Protein AF-A0A3B0M036-F1 (afdb_monomer_lite)

Secondary structure (DSSP, 8-state):
---SS--HHHHHHHHH----S--S-GGGHHHHHB-S-------HHHHHHHHHHHHHHHHHHHHHHHHHHHH-HHHHHHHHHHHHHTGGGT-PBEEESSSPSEE--SHHHHHHTTT--EEE----TTTTT----EEE-TTS-EEEPPHHHHHHHHHHHHHH---S--TT-SS-HHHHHHHHH-

InterPro domains:
  IPR010777 PipA [PF07108] (3-181)

pLDDT: mean 83.05, std 13.94, range [43.19, 98.56]

Radius of gyration: 16.37 Å; chains: 1; bounding box: 37×34×44 Å

Organism: NCBI:txid235567

Sequence (182 aa):
MQSDDPSPARQSHDKIATNSNKSHPSERVKSLFLFDNRINSETETEKKLNEEQYQLCNQEISSLMAMAYDESPTFRRLFNYAYDTHLCDGDKWHLSIHDAFSTTVTAGEIKAEKGKKIISLTIDPANGLQYKEQYQLENGNYALFSFTRAFMHEIVHALTTLPDQGNNHVRGTVVEYTNIIS

Structure (mmCIF, N/CA/C/O backbone):
data_AF-A0A3B0M036-F1
#
_entry.id   AF-A0A3B0M036-F1
#
loop_
_atom_site.group_PDB
_atom_site.id
_atom_site.type_symbol
_atom_site.label_atom_id
_atom_site.label_alt_id
_atom_site.label_comp_id
_atom_site.label_asym_id
_atom_site.label_entity_id
_atom_site.label_seq_id
_atom_site.pdbx_PDB_ins_code
_atom_site.Cartn_x
_atom_site.Cartn_y
_atom_site.Cartn_z
_atom_site.occupancy
_atom_site.B_iso_or_equiv
_atom_site.auth_seq_id
_atom_site.auth_comp_id
_atom_site.auth_asym_id
_atom_site.auth_atom_id
_atom_site.pdbx_PDB_model_num
ATOM 1 N N . MET A 1 1 ? 13.682 9.908 -12.011 1.00 43.19 1 MET A N 1
ATOM 2 C CA . MET A 1 1 ? 14.406 9.100 -13.023 1.00 43.19 1 MET A CA 1
ATOM 3 C C . MET A 1 1 ? 14.602 7.708 -12.442 1.00 43.19 1 MET A C 1
ATOM 5 O O . MET A 1 1 ? 14.799 7.610 -11.239 1.00 43.19 1 MET A O 1
ATOM 9 N N . GLN A 1 2 ? 14.457 6.641 -13.234 1.00 53.28 2 GLN A N 1
ATOM 10 C CA . GLN A 1 2 ? 14.810 5.292 -12.769 1.00 53.28 2 GLN A CA 1
ATOM 11 C C . GLN A 1 2 ? 16.335 5.217 -12.593 1.00 53.28 2 GLN A C 1
ATOM 13 O O . GLN A 1 2 ? 17.050 5.698 -13.464 1.00 53.28 2 GLN A O 1
ATOM 18 N N . SER A 1 3 ? 16.808 4.649 -11.478 1.00 56.50 3 SER A N 1
ATOM 19 C CA . SER A 1 3 ? 18.237 4.368 -11.258 1.00 56.50 3 SER A CA 1
ATOM 20 C C . SER A 1 3 ? 18.757 3.438 -12.358 1.00 56.50 3 SER A C 1
ATOM 22 O O . SER A 1 3 ? 18.103 2.428 -12.640 1.00 56.50 3 SER A O 1
ATOM 24 N N . ASP A 1 4 ? 19.922 3.753 -12.932 1.00 63.25 4 ASP A N 1
ATOM 25 C CA . ASP A 1 4 ? 20.617 2.910 -13.921 1.00 63.25 4 ASP A CA 1
ATOM 26 C C . ASP A 1 4 ? 21.036 1.545 -13.339 1.00 63.25 4 ASP A C 1
ATOM 28 O O . ASP A 1 4 ? 21.233 0.584 -14.081 1.00 63.25 4 ASP A O 1
ATOM 32 N N . ASP A 1 5 ? 21.111 1.442 -12.008 1.00 72.00 5 ASP A N 1
ATOM 33 C CA . ASP A 1 5 ? 21.289 0.195 -11.265 1.00 72.00 5 ASP A CA 1
ATOM 34 C C . ASP A 1 5 ? 20.149 0.052 -10.245 1.00 72.00 5 ASP A C 1
ATOM 36 O O . ASP A 1 5 ? 20.168 0.705 -9.196 1.00 72.00 5 ASP A O 1
ATOM 40 N N . PRO A 1 6 ? 19.071 -0.674 -10.579 1.00 76.25 6 PRO A N 1
ATOM 41 C CA . PRO A 1 6 ? 17.964 -0.851 -9.660 1.00 76.25 6 PRO A CA 1
ATOM 42 C C . PRO A 1 6 ? 18.145 -2.066 -8.771 1.00 76.25 6 PRO A C 1
ATOM 44 O O . PRO A 1 6 ? 18.571 -3.123 -9.241 1.00 76.25 6 PRO A O 1
ATOM 47 N N . SER A 1 7 ? 17.723 -1.945 -7.513 1.00 84.00 7 SER A N 1
ATOM 48 C CA . SER A 1 7 ? 17.876 -3.005 -6.521 1.00 84.00 7 SER A CA 1
ATOM 49 C C . SER A 1 7 ? 17.381 -4.373 -7.038 1.00 84.00 7 SER A C 1
ATOM 51 O O . SER A 1 7 ? 16.288 -4.470 -7.612 1.00 84.00 7 SER A O 1
ATOM 53 N N . PRO A 1 8 ? 18.130 -5.471 -6.807 1.00 86.38 8 PRO A N 1
ATOM 54 C CA . PRO A 1 8 ? 17.752 -6.800 -7.298 1.00 86.38 8 PRO A CA 1
ATOM 55 C C . PRO A 1 8 ? 16.366 -7.271 -6.833 1.00 86.38 8 PRO A C 1
ATOM 57 O O . PRO A 1 8 ? 15.650 -7.958 -7.570 1.00 86.38 8 PRO A O 1
ATOM 60 N N . ALA A 1 9 ? 15.962 -6.882 -5.620 1.00 87.31 9 ALA A N 1
ATOM 61 C CA . ALA A 1 9 ? 14.636 -7.181 -5.091 1.00 87.31 9 ALA A CA 1
ATOM 62 C C . ALA A 1 9 ? 13.537 -6.407 -5.842 1.00 87.31 9 ALA A C 1
ATOM 64 O O . ALA A 1 9 ? 12.519 -7.011 -6.185 1.00 87.31 9 ALA A O 1
ATOM 65 N N . ARG A 1 10 ? 13.772 -5.140 -6.227 1.00 89.25 10 ARG A N 1
ATOM 66 C CA . ARG A 1 10 ? 12.865 -4.398 -7.119 1.00 89.25 10 ARG A CA 1
ATOM 67 C C . ARG A 1 10 ? 12.724 -5.100 -8.458 1.00 89.25 10 ARG A C 1
ATOM 69 O O . ARG A 1 10 ? 11.609 -5.382 -8.875 1.00 89.25 10 ARG A O 1
ATOM 76 N N . GLN A 1 11 ? 13.843 -5.436 -9.099 1.00 89.25 11 GLN A N 1
ATOM 77 C CA . GLN A 1 11 ? 13.831 -6.106 -10.402 1.00 89.25 11 GLN A CA 1
ATOM 78 C C . GLN A 1 11 ? 13.063 -7.433 -10.361 1.00 89.25 11 GLN A C 1
ATOM 80 O O . GLN A 1 11 ? 12.339 -7.770 -11.296 1.00 89.25 11 GLN A O 1
ATOM 85 N N . SER A 1 12 ? 13.226 -8.202 -9.283 1.00 91.25 12 SER A N 1
ATOM 86 C CA . SER A 1 12 ? 12.522 -9.473 -9.097 1.00 91.25 12 SER A CA 1
ATOM 87 C C . SER A 1 12 ? 11.025 -9.256 -8.888 1.00 91.25 12 SER A C 1
ATOM 89 O O . SER A 1 12 ? 10.215 -9.956 -9.491 1.00 91.25 12 SER A O 1
ATOM 91 N N . HIS A 1 13 ? 10.654 -8.246 -8.100 1.00 94.00 13 HIS A N 1
ATOM 92 C CA . HIS A 1 13 ? 9.260 -7.891 -7.860 1.00 94.00 13 HIS A CA 1
ATOM 93 C C . HIS A 1 13 ? 8.578 -7.302 -9.112 1.00 94.00 13 HIS A C 1
ATOM 95 O O . HIS A 1 13 ? 7.424 -7.608 -9.396 1.00 94.00 13 HIS A O 1
ATOM 101 N N . ASP A 1 14 ? 9.289 -6.526 -9.931 1.00 94.06 14 ASP A N 1
ATOM 102 C CA . ASP A 1 14 ? 8.767 -5.981 -11.192 1.00 94.06 14 ASP A CA 1
ATOM 103 C C . ASP A 1 14 ? 8.408 -7.082 -12.211 1.00 94.06 14 ASP A C 1
ATOM 105 O O . ASP A 1 14 ? 7.529 -6.879 -13.049 1.00 94.06 14 ASP A O 1
ATOM 109 N N . LYS A 1 15 ? 9.042 -8.263 -12.132 1.00 95.19 15 LYS A N 1
ATOM 110 C CA . LYS A 1 15 ? 8.727 -9.418 -12.995 1.00 95.19 15 LYS A CA 1
ATOM 111 C C . LYS A 1 15 ? 7.405 -10.097 -12.641 1.00 95.19 15 LYS A C 1
ATOM 113 O O . LYS A 1 15 ? 6.820 -10.741 -13.507 1.00 95.19 15 LYS A O 1
ATOM 118 N N . ILE A 1 16 ? 6.957 -9.982 -11.391 1.00 96.81 16 ILE A N 1
ATOM 119 C CA . ILE A 1 16 ? 5.715 -10.606 -10.906 1.00 96.81 16 ILE A CA 1
ATOM 120 C C . ILE A 1 16 ? 4.568 -9.588 -10.851 1.00 96.81 16 ILE A C 1
ATOM 122 O O . ILE A 1 16 ? 3.461 -9.878 -11.300 1.00 96.81 16 ILE A O 1
ATOM 126 N N . ALA A 1 17 ? 4.842 -8.355 -10.420 1.00 96.75 17 ALA A N 1
ATOM 127 C CA . ALA A 1 17 ? 3.882 -7.258 -10.380 1.00 96.75 17 ALA A CA 1
ATOM 128 C C . ALA A 1 17 ? 3.854 -6.507 -11.723 1.00 96.75 17 ALA A C 1
ATOM 130 O O . ALA A 1 17 ? 4.504 -5.473 -11.906 1.00 96.75 17 ALA A O 1
ATOM 131 N N . THR A 1 18 ? 3.111 -7.043 -12.691 1.00 97.19 18 THR A N 1
ATOM 132 C CA . THR A 1 18 ? 3.108 -6.542 -14.081 1.00 97.19 18 THR A CA 1
ATOM 133 C C . THR A 1 18 ? 1.833 -5.794 -14.474 1.00 97.19 18 THR A C 1
ATOM 135 O O . THR A 1 18 ? 1.883 -4.917 -15.337 1.00 97.19 18 THR A O 1
ATOM 138 N N . ASN A 1 19 ? 0.699 -6.078 -13.828 1.00 97.56 19 ASN A N 1
ATOM 139 C CA . ASN A 1 19 ? -0.599 -5.507 -14.189 1.00 97.56 19 ASN A CA 1
ATOM 140 C C . ASN A 1 19 ? -0.733 -4.034 -13.761 1.00 97.56 19 ASN A C 1
ATOM 142 O O . ASN A 1 19 ? -1.035 -3.741 -12.607 1.00 97.56 19 ASN A O 1
ATOM 146 N N . SER A 1 20 ? -0.578 -3.105 -14.704 1.00 97.38 20 SER A N 1
ATOM 147 C CA . SER A 1 20 ? -0.733 -1.661 -14.481 1.00 97.38 20 SER A CA 1
ATOM 148 C C . SER A 1 20 ? -2.114 -1.111 -14.865 1.00 97.38 20 SER A C 1
ATOM 150 O O . SER A 1 20 ? -2.278 0.108 -14.958 1.00 97.38 20 SER A O 1
ATOM 152 N N . ASN A 1 21 ? -3.112 -1.967 -15.103 1.00 97.94 21 ASN A N 1
ATOM 153 C CA . ASN A 1 21 ? -4.459 -1.529 -15.467 1.00 97.94 21 ASN A CA 1
ATOM 154 C C . ASN A 1 21 ? -5.187 -0.891 -14.274 1.00 97.94 21 ASN A C 1
ATOM 156 O O . ASN A 1 21 ? -4.903 -1.197 -13.113 1.00 97.94 21 ASN A O 1
ATOM 160 N N . LYS A 1 22 ? -6.170 -0.029 -14.566 1.00 96.44 22 LYS A N 1
ATOM 161 C CA . LYS A 1 22 ? -7.131 0.472 -13.571 1.00 96.44 22 LYS A CA 1
ATOM 162 C C . LYS A 1 22 ? -8.185 -0.603 -13.285 1.00 96.44 22 LYS A C 1
ATOM 164 O O . LYS A 1 22 ? -9.296 -0.548 -13.802 1.00 96.44 22 LYS A O 1
ATOM 169 N N . SER A 1 23 ? -7.792 -1.613 -12.514 1.00 96.06 23 SER A N 1
ATOM 170 C CA . SER A 1 23 ? -8.623 -2.772 -12.154 1.00 96.06 23 SER A CA 1
ATOM 171 C C . SER A 1 23 ? -9.654 -2.447 -11.068 1.00 96.06 23 SER A C 1
ATOM 173 O O . SER A 1 23 ? -10.663 -3.140 -10.941 1.00 96.06 23 SER A O 1
ATOM 175 N N . HIS A 1 24 ? -9.413 -1.390 -10.291 1.00 96.50 24 HIS A N 1
ATOM 176 C CA . HIS A 1 24 ? -10.270 -0.961 -9.190 1.00 96.50 24 HIS A CA 1
ATOM 177 C C . HIS A 1 24 ? -10.628 0.525 -9.318 1.00 96.50 24 HIS A C 1
ATOM 179 O O . HIS A 1 24 ? -9.832 1.298 -9.854 1.00 96.50 24 HIS A O 1
ATOM 185 N N . PRO A 1 25 ? -11.794 0.952 -8.804 1.00 97.12 25 PRO A N 1
ATOM 186 C CA . PRO A 1 25 ? -12.076 2.368 -8.616 1.00 97.12 25 PRO A CA 1
ATOM 187 C C . PRO A 1 25 ? -11.118 2.968 -7.578 1.00 97.12 25 PRO A C 1
ATOM 189 O O . PRO A 1 25 ? -10.955 2.406 -6.488 1.00 97.12 25 PRO A O 1
ATOM 192 N N . SER A 1 26 ? -10.482 4.090 -7.909 1.00 96.69 26 SER A N 1
ATOM 193 C CA . SER A 1 26 ? -9.429 4.718 -7.099 1.00 96.69 26 SER A CA 1
ATOM 194 C C . SER A 1 26 ? -9.915 5.089 -5.694 1.00 96.69 26 SER A C 1
ATOM 196 O O . SER A 1 26 ? -9.196 4.907 -4.713 1.00 96.69 26 SER A O 1
ATOM 198 N N . GLU A 1 27 ? -11.182 5.484 -5.559 1.00 94.56 27 GLU A N 1
ATOM 199 C CA . GLU A 1 27 ? -11.830 5.793 -4.283 1.00 94.56 27 GLU A CA 1
ATOM 200 C C . GLU A 1 27 ? -11.967 4.576 -3.352 1.00 94.56 27 GLU A C 1
ATOM 202 O O . GLU A 1 27 ? -12.132 4.728 -2.140 1.00 94.56 27 GLU A O 1
ATOM 207 N N . ARG A 1 28 ? -11.874 3.352 -3.891 1.00 95.44 28 ARG A N 1
ATOM 208 C CA . ARG A 1 28 ? -11.976 2.108 -3.113 1.00 95.44 28 ARG A CA 1
ATOM 209 C C . ARG A 1 28 ? -10.627 1.538 -2.693 1.00 95.44 28 ARG A C 1
ATOM 211 O O . ARG A 1 28 ? -10.613 0.701 -1.791 1.00 95.44 28 ARG A O 1
ATOM 218 N N . VAL A 1 29 ? -9.518 1.992 -3.273 1.00 97.00 29 VAL A N 1
ATOM 219 C CA . VAL A 1 29 ? -8.161 1.447 -3.061 1.00 97.00 29 VAL A CA 1
ATOM 220 C C . VAL A 1 29 ? -7.810 1.350 -1.572 1.00 97.00 29 VAL A C 1
ATOM 222 O O . VAL A 1 29 ? -7.436 0.276 -1.103 1.00 97.00 29 VAL A O 1
ATOM 225 N N . LYS A 1 30 ? -8.055 2.407 -0.785 1.00 96.12 30 LYS A N 1
ATOM 226 C CA . LYS A 1 30 ? -7.844 2.373 0.674 1.00 96.12 30 LYS A CA 1
ATOM 227 C C . LYS A 1 30 ? -8.687 1.298 1.365 1.00 96.12 30 LYS A C 1
ATOM 229 O O . LYS A 1 30 ? -8.173 0.563 2.195 1.00 96.12 30 LYS A O 1
ATOM 234 N N . SER A 1 31 ? -9.975 1.188 1.034 1.00 94.62 31 SER A N 1
ATOM 235 C CA . SER A 1 31 ? -10.880 0.212 1.672 1.00 94.62 31 SER A CA 1
ATOM 236 C C . SER A 1 31 ? -10.518 -1.242 1.355 1.00 94.62 31 SER A C 1
ATOM 238 O O . SER A 1 31 ? -10.862 -2.156 2.104 1.00 94.62 31 SER A O 1
ATOM 240 N N . LEU A 1 32 ? -9.842 -1.472 0.229 1.00 96.25 32 LEU A N 1
ATOM 241 C CA . LEU A 1 32 ? -9.314 -2.778 -0.154 1.00 96.25 32 LEU A CA 1
ATOM 242 C C . LEU A 1 32 ? -7.984 -3.073 0.556 1.00 96.25 32 LEU A C 1
ATOM 244 O O . LEU A 1 32 ? -7.682 -4.235 0.787 1.00 96.25 32 LEU A O 1
ATOM 248 N N . PHE A 1 33 ? -7.242 -2.037 0.943 1.00 96.44 33 PHE A N 1
ATOM 249 C CA . PHE A 1 33 ? -5.946 -2.127 1.613 1.00 96.44 33 PHE A CA 1
ATOM 250 C C . PHE A 1 33 ? -6.030 -2.200 3.145 1.00 96.44 33 PHE A C 1
ATOM 252 O O . PHE A 1 33 ? -5.329 -3.006 3.753 1.00 96.44 33 PHE A O 1
ATOM 259 N N . LEU A 1 34 ? -6.895 -1.391 3.767 1.00 93.50 34 LEU A N 1
ATOM 260 C CA . LEU A 1 34 ? -7.048 -1.296 5.220 1.00 93.50 34 LEU A CA 1
ATOM 261 C C . LEU A 1 34 ? -8.284 -2.037 5.742 1.00 93.50 34 LEU A C 1
ATOM 263 O O . LEU A 1 34 ? -9.342 -2.064 5.105 1.00 93.50 34 LEU A O 1
ATOM 267 N N . PHE A 1 35 ? -8.171 -2.565 6.959 1.00 87.75 35 PHE A N 1
ATOM 268 C CA . PHE A 1 35 ? -9.321 -2.931 7.776 1.00 87.75 35 PHE A CA 1
ATOM 269 C C . PHE A 1 35 ? -10.018 -1.691 8.332 1.00 87.75 35 PHE A C 1
ATOM 271 O O . PHE A 1 35 ? -9.390 -0.815 8.924 1.00 87.75 35 PHE A O 1
ATOM 278 N N . ASP A 1 36 ? -11.344 -1.684 8.233 1.00 69.94 36 ASP A N 1
ATOM 279 C CA . ASP A 1 36 ? -12.198 -0.635 8.791 1.00 69.94 36 ASP A CA 1
ATOM 280 C C . ASP A 1 36 ? -12.517 -0.912 10.270 1.00 69.94 36 ASP A C 1
ATOM 282 O O . ASP A 1 36 ? -13.668 -1.018 10.681 1.00 69.94 36 ASP A O 1
ATOM 286 N N . ASN A 1 37 ? -11.475 -1.141 11.072 1.00 62.69 37 ASN A N 1
ATOM 287 C CA . ASN A 1 37 ? -11.609 -1.387 12.503 1.00 62.69 37 ASN A CA 1
ATOM 288 C C . ASN A 1 37 ? -10.583 -0.561 13.273 1.00 62.69 37 ASN A C 1
ATOM 290 O O . ASN A 1 37 ? -9.378 -0.799 13.176 1.00 62.69 37 ASN A O 1
ATOM 294 N N . ARG A 1 38 ? -11.087 0.378 14.081 1.00 58.84 38 ARG A N 1
ATOM 295 C CA . ARG A 1 38 ? -10.292 1.087 15.088 1.00 58.84 38 ARG A CA 1
ATOM 296 C C . ARG A 1 38 ? -9.780 0.081 16.119 1.00 58.84 38 ARG A C 1
ATOM 298 O O . ARG A 1 38 ? -10.548 -0.740 16.627 1.00 58.84 38 ARG A O 1
ATOM 305 N N . ILE A 1 39 ? -8.500 0.158 16.465 1.00 56.22 39 ILE A N 1
ATOM 306 C CA . ILE A 1 39 ? -7.985 -0.512 17.660 1.00 56.22 39 ILE A CA 1
ATOM 307 C C . ILE A 1 39 ? -8.381 0.380 18.843 1.00 56.22 39 ILE A C 1
ATOM 309 O O . ILE A 1 39 ? -7.759 1.401 19.091 1.00 56.22 39 ILE A O 1
ATOM 313 N N . ASN A 1 40 ? -9.483 0.051 19.521 1.00 47.78 40 ASN A N 1
ATOM 314 C CA . ASN A 1 40 ? -9.987 0.845 20.643 1.00 47.78 40 ASN A CA 1
ATOM 315 C C . ASN A 1 40 ? -9.325 0.415 21.960 1.00 47.78 40 ASN A C 1
ATOM 317 O O . ASN A 1 40 ? -9.631 -0.667 22.464 1.00 47.78 40 ASN A O 1
ATOM 321 N N . SER A 1 41 ? -8.546 1.291 22.592 1.00 49.75 41 SER A N 1
ATOM 322 C CA . SER A 1 41 ? -8.416 1.296 24.056 1.00 49.75 41 SER A CA 1
ATOM 323 C C . SER A 1 41 ? -7.955 2.665 24.540 1.00 49.75 41 SER A C 1
ATOM 325 O O . SER A 1 41 ? -6.781 2.947 24.390 1.00 49.75 41 SER A O 1
ATOM 327 N N . GLU A 1 42 ? -8.833 3.498 25.115 1.00 57.47 42 GLU A N 1
ATOM 328 C CA . GLU A 1 42 ? -8.421 4.792 25.702 1.00 57.47 42 GLU A CA 1
ATOM 329 C C . GLU A 1 42 ? -9.531 5.495 26.500 1.00 57.47 42 GLU A C 1
ATOM 331 O O . GLU A 1 42 ? -10.710 5.120 26.439 1.00 57.47 42 GLU A O 1
ATOM 336 N N . THR A 1 43 ? -9.135 6.525 27.256 1.00 57.62 43 THR A N 1
ATOM 337 C CA . THR A 1 43 ? -10.008 7.424 28.035 1.00 57.62 43 THR A CA 1
ATOM 338 C C . THR A 1 43 ? -10.700 8.483 27.150 1.00 57.62 43 THR A C 1
ATOM 340 O O . THR A 1 43 ? -10.347 8.654 25.990 1.00 57.62 43 THR A O 1
ATOM 343 N N . GLU A 1 44 ? -11.724 9.201 27.639 1.00 61.88 44 GLU A N 1
ATOM 344 C CA . GLU A 1 44 ? -12.530 10.137 26.813 1.00 61.88 44 GLU A CA 1
ATOM 345 C C . GLU A 1 44 ? -11.749 11.307 26.190 1.00 61.88 44 GLU A C 1
ATOM 347 O O . GLU A 1 44 ? -12.037 11.694 25.058 1.00 61.88 44 GLU A O 1
ATOM 352 N N . THR A 1 45 ? -10.761 11.863 26.892 1.00 57.47 45 THR A N 1
ATOM 353 C CA . THR A 1 45 ? -9.956 12.981 26.372 1.00 57.47 45 THR A CA 1
ATOM 354 C C . THR A 1 45 ? -8.973 12.508 25.303 1.00 57.47 45 THR A C 1
ATOM 356 O O . THR A 1 45 ? -8.849 13.142 24.256 1.00 57.47 45 THR A O 1
ATOM 359 N N . GLU A 1 46 ? -8.324 11.366 25.539 1.00 64.00 46 GLU A N 1
ATOM 360 C CA . GLU A 1 46 ? -7.434 10.712 24.573 1.00 64.00 46 GLU A CA 1
ATOM 361 C C . GLU A 1 46 ? -8.216 10.307 23.322 1.00 64.00 46 GLU A C 1
ATOM 363 O O . GLU A 1 46 ? -7.803 10.630 22.214 1.00 64.00 46 GLU A O 1
ATOM 368 N N . LYS A 1 47 ? -9.426 9.753 23.485 1.00 68.75 47 LYS A N 1
ATOM 369 C CA . LYS A 1 47 ? -10.319 9.413 22.367 1.00 68.75 47 LYS A CA 1
ATOM 370 C C . LYS A 1 47 ? -10.548 10.570 21.404 1.00 68.75 47 LYS A C 1
ATOM 372 O O . LYS A 1 47 ? -10.590 10.327 20.205 1.00 68.75 47 LYS A O 1
ATOM 377 N N . LYS A 1 48 ? -10.723 11.803 21.893 1.00 68.44 48 LYS A N 1
ATOM 378 C CA . LYS A 1 48 ? -11.019 12.942 21.015 1.00 68.44 48 LYS A CA 1
ATOM 379 C C . LYS A 1 48 ? -9.797 13.374 20.202 1.00 68.44 48 LYS A C 1
ATOM 381 O O . LYS A 1 48 ? -9.913 13.542 18.993 1.00 68.44 48 LYS A O 1
ATOM 386 N N . LEU A 1 49 ? -8.638 13.524 20.847 1.00 64.12 49 LEU A N 1
ATOM 387 C CA . LEU A 1 49 ? -7.393 13.870 20.150 1.00 64.12 49 LEU A CA 1
ATOM 388 C C . LEU A 1 49 ? -7.007 12.774 19.147 1.00 64.12 49 LEU A C 1
ATOM 390 O O . LEU A 1 49 ? -6.656 13.061 18.004 1.00 64.12 49 LEU A O 1
ATOM 394 N N . ASN A 1 50 ? -7.158 11.518 19.556 1.00 76.75 50 ASN A N 1
ATOM 395 C CA . ASN A 1 50 ? -6.842 10.362 18.731 1.00 76.75 50 ASN A CA 1
ATOM 396 C C . ASN A 1 50 ? -7.856 10.190 17.594 1.00 76.75 50 ASN A C 1
ATOM 398 O O . ASN A 1 50 ? -7.499 9.726 16.517 1.00 76.75 50 ASN A O 1
ATOM 402 N N . GLU A 1 51 ? -9.106 10.623 17.770 1.00 79.69 51 GLU A N 1
ATOM 403 C CA . GLU A 1 51 ? -10.087 10.674 16.687 1.00 79.69 51 GLU A CA 1
ATOM 404 C C . GLU A 1 51 ? -9.745 11.739 15.641 1.00 79.69 51 GLU A C 1
ATOM 406 O O . GLU A 1 51 ? -9.827 11.447 14.449 1.00 79.69 51 GLU A O 1
ATOM 411 N N . GLU A 1 52 ? -9.320 12.934 16.053 1.00 82.62 52 GLU A N 1
ATOM 412 C CA . GLU A 1 52 ? -8.874 13.980 15.123 1.00 82.62 52 GLU A CA 1
ATOM 413 C C . GLU A 1 52 ? -7.636 13.523 14.333 1.00 82.62 52 GLU A C 1
ATOM 415 O O . GLU A 1 52 ? -7.624 13.595 13.102 1.00 82.62 52 GLU A O 1
ATOM 420 N N . GLN A 1 53 ? -6.636 12.954 15.014 1.00 82.31 53 GLN A N 1
ATOM 421 C CA . GLN A 1 53 ? -5.452 12.368 14.374 1.00 82.31 53 GLN A CA 1
ATOM 422 C C . GLN A 1 53 ? -5.813 11.226 13.423 1.00 82.31 53 GLN A C 1
ATOM 424 O O . GLN A 1 53 ? -5.364 11.202 12.278 1.00 82.31 53 GLN A O 1
ATOM 429 N N . TYR A 1 54 ? -6.671 10.302 13.862 1.00 85.00 54 TYR A N 1
ATOM 430 C CA . TYR A 1 54 ? -7.120 9.186 13.038 1.00 85.00 54 TYR A CA 1
ATOM 431 C C . TYR A 1 54 ? -7.853 9.668 11.791 1.00 85.00 54 TYR A C 1
ATOM 433 O O . TYR A 1 54 ? -7.606 9.156 10.702 1.00 85.00 54 TYR A O 1
ATOM 441 N N . GLN A 1 55 ? -8.744 10.652 11.921 1.00 85.75 55 GLN A N 1
ATOM 442 C CA . GLN A 1 55 ? -9.463 11.214 10.782 1.00 85.75 55 GLN A CA 1
ATOM 443 C C . GLN A 1 55 ? -8.509 11.876 9.787 1.00 85.75 55 GLN A C 1
ATOM 445 O O . GLN A 1 55 ? -8.649 11.626 8.591 1.00 85.75 55 GLN A O 1
ATOM 450 N N . LEU A 1 56 ? -7.518 12.638 10.261 1.00 86.56 56 LEU A N 1
ATOM 451 C CA . LEU A 1 56 ? -6.494 13.240 9.404 1.00 86.56 56 LEU A CA 1
ATOM 452 C C . LEU A 1 56 ? -5.664 12.173 8.680 1.00 86.56 56 LEU A C 1
ATOM 454 O O . LEU A 1 56 ? -5.580 12.205 7.454 1.00 86.56 56 LEU A O 1
ATOM 458 N N . CYS A 1 57 ? -5.128 11.179 9.398 1.00 87.12 57 CYS A N 1
ATOM 459 C CA . CYS A 1 57 ? -4.369 10.080 8.787 1.00 87.12 57 CYS A CA 1
ATOM 460 C C . CYS A 1 57 ? -5.216 9.309 7.766 1.00 87.12 57 CYS A C 1
ATOM 462 O O . CYS A 1 57 ? -4.752 8.994 6.672 1.00 87.12 57 CYS A O 1
ATOM 464 N N . ASN A 1 58 ? -6.475 9.024 8.104 1.00 88.25 58 ASN A N 1
ATOM 465 C CA . ASN A 1 58 ? -7.393 8.277 7.252 1.00 88.25 58 ASN A CA 1
ATOM 466 C C . ASN A 1 58 ? -7.814 9.074 6.002 1.00 88.25 58 ASN A C 1
ATOM 468 O O . ASN A 1 58 ? -8.032 8.483 4.945 1.00 88.25 58 ASN A O 1
ATOM 472 N N . GLN A 1 59 ? -7.928 10.402 6.093 1.00 89.75 59 GLN A N 1
ATOM 473 C CA . GLN A 1 59 ? -8.170 11.271 4.938 1.00 89.75 59 GLN A CA 1
ATOM 474 C C . GLN A 1 59 ? -6.936 11.351 4.039 1.00 89.75 59 GLN A C 1
ATOM 476 O O . GLN A 1 59 ? -7.057 11.140 2.831 1.00 89.75 59 GLN A O 1
ATOM 481 N N . GLU A 1 60 ? -5.759 11.575 4.625 1.00 89.81 60 GLU A N 1
ATOM 482 C CA . GLU A 1 60 ? -4.505 11.714 3.885 1.00 89.81 60 GLU A CA 1
ATOM 483 C C . GLU A 1 60 ? -4.153 10.423 3.143 1.00 89.81 60 GLU A C 1
ATOM 485 O O . GLU A 1 60 ? -3.940 10.447 1.932 1.00 89.81 60 GLU A O 1
ATOM 490 N N . ILE A 1 61 ? -4.208 9.268 3.822 1.00 92.25 61 ILE A N 1
ATOM 491 C CA . ILE A 1 61 ? -3.959 7.976 3.172 1.00 92.25 61 ILE A CA 1
ATOM 492 C C . ILE A 1 61 ? -4.985 7.706 2.061 1.00 92.25 61 ILE A C 1
ATOM 494 O O . ILE A 1 61 ? -4.634 7.182 1.006 1.00 92.25 61 ILE A O 1
ATOM 498 N N . SER A 1 62 ? -6.252 8.099 2.257 1.00 94.06 62 SER A N 1
ATOM 499 C CA . SER A 1 62 ? -7.297 7.919 1.245 1.00 94.06 62 SER A CA 1
ATOM 500 C C . SER A 1 62 ? -7.009 8.730 -0.010 1.00 94.06 62 SER A C 1
ATOM 502 O O . SER A 1 62 ? -7.115 8.196 -1.112 1.00 94.06 62 SER A O 1
ATOM 504 N N . SER A 1 63 ? -6.661 10.006 0.163 1.00 94.56 63 SER A N 1
ATOM 505 C CA . SER A 1 63 ? -6.337 10.918 -0.931 1.00 94.56 63 SER A CA 1
ATOM 506 C C . SER A 1 63 ? -5.090 10.444 -1.673 1.00 94.56 63 SER A C 1
ATOM 508 O O . SER A 1 63 ? -5.118 10.242 -2.887 1.00 94.56 63 SER A O 1
ATOM 510 N N . LEU A 1 64 ? -4.019 10.165 -0.926 1.00 94.94 64 LEU A N 1
ATOM 511 C CA . LEU A 1 64 ? -2.733 9.757 -1.472 1.00 94.94 64 LEU A CA 1
ATOM 512 C C . LEU A 1 64 ? -2.825 8.459 -2.276 1.00 94.94 64 LEU A C 1
ATOM 514 O O . LEU A 1 64 ? -2.336 8.400 -3.401 1.00 94.94 64 LEU A O 1
ATOM 518 N N . MET A 1 65 ? -3.470 7.424 -1.730 1.00 97.19 65 MET A N 1
ATOM 519 C CA . MET A 1 65 ? -3.613 6.149 -2.437 1.00 97.19 65 MET A CA 1
ATOM 520 C C . MET A 1 65 ? -4.481 6.277 -3.690 1.00 97.19 65 MET A C 1
ATOM 522 O O . MET A 1 65 ? -4.162 5.657 -4.703 1.00 97.19 65 MET A O 1
ATOM 526 N N . ALA A 1 66 ? -5.559 7.069 -3.643 1.00 97.69 66 ALA A N 1
ATOM 527 C CA . ALA A 1 66 ? 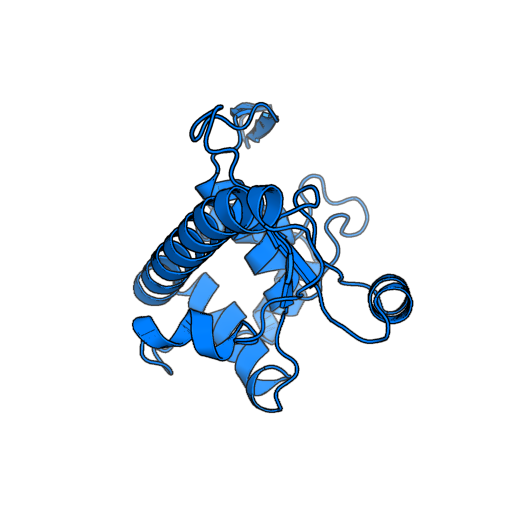-6.414 7.290 -4.806 1.00 97.69 66 ALA A CA 1
ATOM 528 C C . ALA A 1 66 ? -5.647 8.005 -5.930 1.00 97.69 66 ALA A C 1
ATOM 530 O O . ALA A 1 66 ? -5.613 7.504 -7.054 1.00 97.69 66 ALA A O 1
ATOM 531 N N . MET A 1 67 ? -4.956 9.107 -5.609 1.00 97.06 67 MET A N 1
ATOM 532 C CA . MET A 1 67 ? -4.122 9.840 -6.571 1.00 97.06 67 MET A CA 1
ATOM 533 C C . MET A 1 67 ? -3.013 8.952 -7.144 1.00 97.06 67 MET A C 1
ATOM 535 O O . MET A 1 67 ? -2.868 8.849 -8.361 1.00 97.06 67 MET A O 1
ATOM 539 N N . ALA A 1 68 ? -2.277 8.233 -6.290 1.00 97.31 68 ALA A N 1
ATOM 540 C CA . ALA A 1 68 ? -1.206 7.347 -6.738 1.00 97.31 68 ALA A CA 1
ATOM 541 C C . ALA A 1 68 ? -1.728 6.231 -7.658 1.00 97.31 68 ALA A C 1
ATOM 543 O O . ALA A 1 68 ? -1.094 5.917 -8.667 1.00 97.31 68 ALA A O 1
ATOM 544 N N . TYR A 1 69 ? -2.900 5.660 -7.365 1.00 98.31 69 TYR A N 1
ATOM 545 C CA . TYR A 1 69 ? -3.521 4.658 -8.229 1.00 98.31 69 TYR A CA 1
ATOM 546 C C . TYR A 1 69 ? -3.969 5.244 -9.571 1.00 98.31 69 TYR A C 1
ATOM 548 O O . TYR A 1 69 ? -3.800 4.604 -10.613 1.00 98.31 69 TYR A O 1
ATOM 556 N N . ASP A 1 70 ? -4.481 6.473 -9.593 1.00 97.81 70 ASP A N 1
ATOM 557 C CA . ASP A 1 70 ? -4.881 7.130 -10.834 1.00 97.81 70 ASP A CA 1
ATOM 558 C C . ASP A 1 70 ? -3.697 7.506 -11.725 1.00 97.81 70 ASP A C 1
ATOM 560 O O . ASP A 1 70 ? -3.753 7.290 -12.944 1.00 97.81 70 ASP A O 1
ATOM 564 N N . GLU A 1 71 ? -2.620 8.006 -11.128 1.00 96.81 71 GLU A N 1
ATOM 565 C CA . GLU A 1 71 ? -1.533 8.672 -11.844 1.00 96.81 71 GLU A CA 1
ATOM 566 C C . GLU A 1 71 ? -0.324 7.765 -12.090 1.00 96.81 71 GLU A C 1
ATOM 568 O O . GLU A 1 71 ? 0.294 7.853 -13.150 1.00 96.81 71 GLU A O 1
ATOM 573 N N . SER A 1 72 ? -0.017 6.828 -11.184 1.00 97.50 72 SER A N 1
ATOM 574 C CA . SER A 1 72 ? 1.207 6.020 -11.250 1.00 97.50 72 SER A CA 1
ATOM 575 C C . SER A 1 72 ? 0.952 4.587 -11.741 1.00 97.50 72 SER A C 1
ATOM 577 O O . SER A 1 72 ? 0.404 3.754 -11.010 1.00 97.50 72 SER A O 1
ATOM 579 N N . PRO A 1 73 ? 1.422 4.214 -12.954 1.00 97.38 73 PRO A N 1
ATOM 580 C CA . PRO A 1 73 ? 1.403 2.823 -13.406 1.00 97.38 73 PRO A CA 1
ATOM 581 C C . PRO A 1 73 ? 2.181 1.891 -12.474 1.00 97.38 73 PRO A C 1
ATOM 583 O O . PRO A 1 73 ? 1.815 0.728 -12.331 1.00 97.38 73 PRO A O 1
ATOM 586 N N . THR A 1 74 ? 3.246 2.388 -11.838 1.00 97.44 74 THR A N 1
ATOM 587 C CA . THR A 1 74 ? 4.032 1.616 -10.869 1.00 97.44 74 THR A CA 1
ATOM 588 C C . THR A 1 74 ? 3.208 1.313 -9.629 1.00 97.44 74 THR A C 1
ATOM 590 O O . THR A 1 74 ? 3.123 0.147 -9.258 1.00 97.44 74 THR A O 1
ATOM 593 N N . PHE A 1 75 ? 2.532 2.309 -9.049 1.00 98.25 75 PHE A N 1
ATOM 594 C CA . PHE A 1 75 ? 1.649 2.071 -7.906 1.00 98.25 75 PHE A CA 1
ATOM 595 C C . PHE A 1 75 ? 0.555 1.053 -8.248 1.00 98.25 75 PHE A C 1
ATOM 597 O O . PHE A 1 75 ? 0.342 0.112 -7.488 1.00 98.25 75 PHE A O 1
ATOM 604 N N . ARG A 1 76 ? -0.078 1.166 -9.429 1.00 98.50 76 ARG A N 1
ATOM 605 C CA . ARG A 1 76 ? -1.085 0.188 -9.878 1.00 98.50 76 ARG A CA 1
ATOM 606 C C . ARG A 1 76 ? -0.541 -1.234 -9.946 1.00 98.50 76 ARG A C 1
ATOM 608 O O . ARG A 1 76 ? -1.225 -2.145 -9.498 1.00 98.50 76 ARG A O 1
ATOM 615 N N . ARG A 1 77 ? 0.684 -1.433 -10.445 1.00 98.38 77 ARG A N 1
ATOM 616 C CA . ARG A 1 77 ? 1.322 -2.762 -10.472 1.00 98.38 77 ARG A CA 1
ATOM 617 C C . ARG A 1 77 ? 1.480 -3.349 -9.078 1.00 98.38 77 ARG A C 1
ATOM 619 O O . ARG A 1 77 ? 1.106 -4.501 -8.874 1.00 98.38 77 ARG A O 1
ATOM 626 N N . LEU A 1 78 ? 2.002 -2.561 -8.138 1.00 98.25 78 LEU A N 1
ATOM 627 C CA . LEU A 1 78 ? 2.191 -3.002 -6.755 1.00 98.25 78 LEU A CA 1
ATOM 628 C C . LEU A 1 78 ? 0.849 -3.319 -6.095 1.00 98.25 78 LEU A C 1
ATOM 630 O O . LEU A 1 78 ? 0.682 -4.394 -5.526 1.00 98.25 78 LEU A O 1
ATOM 634 N N . PHE A 1 79 ? -0.121 -2.414 -6.229 1.00 98.56 79 PHE A N 1
ATOM 635 C CA . PHE A 1 79 ? -1.435 -2.571 -5.626 1.00 98.56 79 PHE A CA 1
ATOM 636 C C . PHE A 1 79 ? -2.197 -3.771 -6.187 1.00 98.56 79 PHE A C 1
ATOM 638 O O . PHE A 1 79 ? -2.689 -4.589 -5.419 1.00 98.56 79 PHE A O 1
ATOM 645 N N . ASN A 1 80 ? -2.282 -3.897 -7.513 1.00 98.44 80 ASN A N 1
ATOM 646 C CA . ASN A 1 80 ? -3.010 -4.992 -8.151 1.00 98.44 80 ASN A CA 1
ATOM 647 C C . ASN A 1 80 ? -2.385 -6.344 -7.777 1.00 98.44 80 ASN A C 1
ATOM 649 O O . ASN A 1 80 ? -3.103 -7.276 -7.436 1.00 98.44 80 ASN A O 1
ATOM 653 N N . TYR A 1 81 ? -1.050 -6.433 -7.763 1.00 98.25 81 TYR A N 1
ATOM 654 C CA . TYR A 1 81 ? -0.359 -7.647 -7.335 1.00 98.25 81 TYR A CA 1
ATOM 655 C C . TYR A 1 81 ? -0.636 -7.984 -5.862 1.00 98.25 81 TYR A C 1
ATOM 657 O O . TYR A 1 81 ? -0.963 -9.126 -5.545 1.00 98.25 81 TYR A O 1
ATOM 665 N N . ALA A 1 82 ? -0.561 -7.003 -4.958 1.00 97.44 82 ALA A N 1
ATOM 666 C CA . ALA A 1 82 ? -0.908 -7.198 -3.551 1.00 97.44 82 ALA A CA 1
ATOM 667 C C . ALA A 1 82 ? -2.375 -7.630 -3.378 1.00 97.44 82 ALA A C 1
ATOM 669 O O . ALA A 1 82 ? -2.689 -8.517 -2.583 1.00 97.44 82 ALA A O 1
ATOM 670 N N . TYR A 1 83 ? -3.277 -7.041 -4.163 1.00 97.69 83 TYR A N 1
ATOM 671 C CA . TYR A 1 83 ? -4.686 -7.392 -4.138 1.00 97.69 83 TYR A CA 1
ATOM 672 C C . TYR A 1 83 ? -4.923 -8.845 -4.531 1.00 97.69 83 TYR A C 1
ATOM 674 O O . TYR A 1 83 ? -5.528 -9.578 -3.754 1.00 97.69 83 TYR A O 1
ATOM 682 N N . ASP A 1 84 ? -4.384 -9.264 -5.675 1.00 96.94 84 ASP A N 1
ATOM 683 C CA . ASP A 1 84 ? -4.561 -10.614 -6.213 1.00 96.94 84 ASP A CA 1
ATOM 684 C C . ASP A 1 84 ? -3.887 -11.697 -5.356 1.00 96.94 84 ASP A C 1
ATOM 686 O O . ASP A 1 84 ? -4.258 -12.865 -5.440 1.00 96.94 84 ASP A O 1
ATOM 690 N N . THR A 1 85 ? -2.890 -11.331 -4.545 1.00 94.75 85 THR A N 1
ATOM 691 C CA . THR A 1 85 ? -2.117 -12.293 -3.745 1.00 94.75 85 THR A CA 1
ATOM 692 C C . THR A 1 85 ? -2.596 -12.454 -2.311 1.00 94.75 85 THR A C 1
ATOM 694 O O . THR A 1 85 ? -2.406 -13.534 -1.757 1.00 94.75 85 THR A O 1
ATOM 697 N N . HIS A 1 86 ? -3.139 -11.406 -1.683 1.00 92.19 86 HIS A N 1
ATOM 698 C CA . HIS A 1 86 ? -3.505 -11.481 -0.265 1.00 92.19 86 HIS A CA 1
ATOM 699 C C . HIS A 1 86 ? -4.603 -10.502 0.186 1.00 92.19 86 HIS A C 1
ATOM 701 O O . HIS A 1 86 ? -5.437 -10.876 1.011 1.00 92.19 86 HIS A O 1
ATOM 707 N N . LEU A 1 87 ? -4.681 -9.267 -0.338 1.00 94.75 87 LEU A N 1
ATOM 708 C CA . LEU A 1 87 ? -5.691 -8.314 0.170 1.00 94.75 87 LEU A CA 1
ATOM 709 C C . LEU A 1 87 ? -7.133 -8.737 -0.174 1.00 94.75 87 LEU A C 1
ATOM 711 O O . LEU A 1 87 ? -8.059 -8.415 0.578 1.00 94.75 87 LEU A O 1
ATOM 715 N N . CYS A 1 88 ? -7.343 -9.446 -1.291 1.00 92.31 88 CYS A N 1
ATOM 716 C CA . CYS A 1 88 ? -8.661 -9.945 -1.693 1.00 92.31 88 CYS A CA 1
ATOM 717 C C . CYS A 1 88 ? -9.226 -10.998 -0.720 1.00 92.31 88 CYS A C 1
ATOM 719 O O . CYS A 1 88 ? -10.437 -11.020 -0.497 1.00 92.31 88 CYS A O 1
ATOM 721 N N . ASP A 1 89 ? -8.351 -11.767 -0.065 1.00 90.69 89 ASP A N 1
ATOM 722 C CA . ASP A 1 89 ? -8.691 -12.787 0.936 1.00 90.69 89 ASP A CA 1
ATOM 723 C C . ASP A 1 89 ? -8.908 -12.200 2.342 1.00 90.69 89 ASP A C 1
ATOM 725 O O . ASP A 1 89 ? -9.154 -12.919 3.312 1.00 90.69 89 ASP A O 1
ATOM 729 N N . GLY A 1 90 ? -8.846 -10.871 2.465 1.00 87.19 90 GLY A N 1
ATOM 730 C CA . GLY A 1 90 ? -9.033 -10.166 3.726 1.00 87.19 90 GLY A CA 1
ATOM 731 C C . GLY A 1 90 ? -7.762 -10.030 4.559 1.00 87.19 90 GLY A C 1
ATOM 732 O O . GLY A 1 90 ? -7.856 -9.575 5.692 1.00 87.19 90 GLY A O 1
ATOM 733 N N . ASP A 1 91 ? -6.581 -10.344 4.023 1.00 90.62 91 ASP A N 1
ATOM 734 C CA . ASP A 1 91 ? -5.286 -10.140 4.691 1.00 90.62 91 ASP A CA 1
ATOM 735 C C . ASP A 1 91 ? -4.839 -8.662 4.624 1.00 90.62 91 ASP A C 1
ATOM 737 O O . ASP A 1 91 ? -3.784 -8.309 4.091 1.00 90.62 91 ASP A O 1
ATOM 741 N N . LYS A 1 92 ? -5.725 -7.781 5.102 1.00 93.31 92 LYS A N 1
ATOM 742 C CA . LYS A 1 92 ? -5.595 -6.322 5.062 1.00 93.31 92 LYS A CA 1
ATOM 743 C C . LYS A 1 92 ? -4.782 -5.785 6.235 1.00 93.31 92 LYS A C 1
ATOM 745 O O . LYS A 1 92 ? -4.605 -6.437 7.263 1.00 93.31 92 LYS A O 1
ATOM 750 N N . TRP A 1 93 ? -4.356 -4.537 6.098 1.00 93.81 93 TRP A N 1
ATOM 751 C CA . TRP A 1 93 ? -3.549 -3.840 7.092 1.00 93.81 93 TRP A CA 1
ATOM 752 C C . TRP A 1 93 ? -4.417 -3.101 8.116 1.00 93.81 93 TRP A C 1
ATOM 754 O O . TRP A 1 93 ? -5.459 -2.533 7.787 1.00 93.81 93 TRP A O 1
ATOM 764 N N . HIS A 1 94 ? -3.993 -3.088 9.375 1.00 91.19 94 HIS A N 1
ATOM 765 C CA . HIS A 1 94 ? -4.576 -2.257 10.425 1.00 91.19 94 HIS A CA 1
ATOM 766 C C . HIS A 1 94 ? -3.782 -0.962 10.559 1.00 91.19 94 HIS A C 1
ATOM 768 O O . HIS A 1 94 ? -2.559 -0.994 10.657 1.00 91.19 94 HIS A O 1
ATOM 774 N N . LEU A 1 95 ? -4.488 0.165 10.609 1.00 89.44 95 LEU A N 1
ATOM 775 C CA . LEU A 1 95 ? -3.876 1.470 10.827 1.00 89.44 95 LEU A CA 1
ATOM 776 C C . LEU A 1 95 ? -3.624 1.702 12.326 1.00 89.44 95 LEU A C 1
ATOM 778 O O . LEU A 1 95 ? -4.583 1.727 13.102 1.00 89.44 95 LEU A O 1
ATOM 782 N N . SER A 1 96 ? -2.363 1.910 12.708 1.00 88.19 96 SER A N 1
ATOM 783 C CA . SER A 1 96 ? -1.972 2.501 13.998 1.00 88.19 96 SER A CA 1
ATOM 784 C C . SER A 1 96 ? -1.615 3.975 13.799 1.00 88.19 96 SER A C 1
ATOM 786 O O . SER A 1 96 ? -1.027 4.335 12.781 1.00 88.19 96 SER A O 1
ATOM 788 N N . ILE A 1 97 ? -1.983 4.833 14.753 1.00 83.81 97 ILE A N 1
ATOM 789 C CA . ILE A 1 97 ? -1.684 6.280 14.718 1.00 83.81 97 ILE A CA 1
ATOM 790 C C . ILE A 1 97 ? -0.782 6.753 15.863 1.00 83.81 97 ILE A C 1
ATOM 792 O O . ILE A 1 97 ? -0.346 7.904 15.871 1.00 83.81 97 ILE A O 1
ATOM 796 N N . HIS A 1 98 ? -0.518 5.873 16.829 1.00 74.19 98 HIS A N 1
ATOM 797 C CA . HIS A 1 98 ? 0.197 6.207 18.063 1.00 74.19 98 HIS A CA 1
ATOM 798 C C . HIS A 1 98 ? 1.699 5.949 17.957 1.00 74.19 98 HIS A C 1
ATOM 800 O O . HIS A 1 98 ? 2.484 6.534 18.700 1.00 74.19 98 HIS A O 1
ATOM 806 N N . ASP A 1 99 ? 2.087 5.074 17.033 1.00 76.38 99 ASP A N 1
ATOM 807 C CA . ASP A 1 99 ? 3.464 4.646 16.856 1.00 76.38 99 ASP A CA 1
ATOM 808 C C . ASP A 1 99 ? 4.184 5.506 15.812 1.00 76.38 99 ASP A C 1
ATOM 810 O O . ASP A 1 99 ? 3.570 6.169 14.970 1.00 76.38 99 ASP A O 1
ATOM 814 N N . ALA A 1 100 ? 5.516 5.469 15.850 1.00 82.19 100 ALA A N 1
ATOM 815 C CA . ALA A 1 100 ? 6.334 6.008 14.770 1.00 82.19 100 ALA A CA 1
ATOM 816 C C . ALA A 1 100 ? 6.024 5.293 13.440 1.00 82.19 100 ALA A C 1
ATOM 818 O O . ALA A 1 100 ? 5.566 4.143 13.437 1.00 82.19 100 ALA A O 1
ATOM 819 N N . PHE A 1 101 ? 6.315 5.964 12.318 1.00 85.12 101 PHE A N 1
ATOM 820 C CA . PHE A 1 101 ? 6.169 5.369 10.987 1.00 85.12 101 PHE A CA 1
ATOM 821 C C . PHE A 1 101 ? 6.868 4.016 10.927 1.00 85.12 101 PHE A C 1
ATOM 823 O O . PHE A 1 101 ? 8.055 3.901 11.234 1.00 85.12 101 PHE A O 1
ATOM 830 N N . SER A 1 102 ? 6.084 2.987 10.630 1.00 87.75 102 SER A N 1
ATOM 831 C CA . SER A 1 102 ? 6.553 1.610 10.572 1.00 87.75 102 SER A CA 1
ATOM 832 C C . SER A 1 102 ? 5.505 0.711 9.932 1.00 87.75 102 SER A C 1
ATOM 834 O O . SER A 1 102 ? 4.304 0.988 9.970 1.00 87.75 102 SER A O 1
ATOM 836 N N . THR A 1 103 ? 5.965 -0.411 9.391 1.00 89.94 103 THR A N 1
ATOM 837 C CA . THR A 1 103 ? 5.118 -1.438 8.795 1.00 89.94 103 THR A CA 1
ATOM 838 C C . THR A 1 103 ? 5.617 -2.805 9.238 1.00 89.94 103 THR A C 1
ATOM 840 O O . THR A 1 103 ? 6.805 -3.103 9.130 1.00 89.94 103 THR A O 1
ATOM 843 N N . THR A 1 104 ? 4.724 -3.670 9.720 1.00 88.75 104 THR A N 1
ATOM 844 C CA . THR A 1 104 ? 5.098 -5.039 10.112 1.00 88.75 104 THR A CA 1
ATOM 845 C C . THR A 1 104 ? 5.254 -5.917 8.873 1.00 88.75 104 THR A C 1
ATOM 847 O O . THR A 1 104 ? 4.260 -6.381 8.309 1.00 88.75 104 THR A O 1
ATOM 850 N N . VAL A 1 105 ? 6.486 -6.163 8.437 1.00 84.81 105 VAL A N 1
ATOM 851 C CA . VAL A 1 105 ? 6.768 -6.885 7.186 1.00 84.81 105 VAL A CA 1
ATOM 852 C C . VAL A 1 105 ? 7.178 -8.334 7.451 1.00 84.81 105 VAL A C 1
ATOM 854 O O . VAL A 1 105 ? 6.857 -9.240 6.681 1.00 84.81 105 VAL A O 1
ATOM 857 N N . THR A 1 106 ? 7.880 -8.586 8.551 1.00 85.88 106 THR A N 1
ATOM 858 C CA . THR A 1 106 ? 8.408 -9.909 8.879 1.00 85.88 106 THR A CA 1
ATOM 859 C C . THR A 1 106 ? 7.396 -10.755 9.652 1.00 85.88 106 THR A C 1
ATOM 861 O O . THR A 1 106 ? 6.589 -10.264 10.441 1.00 85.88 106 THR A O 1
ATOM 864 N N . ALA A 1 107 ? 7.493 -12.080 9.511 1.00 85.69 107 ALA A N 1
ATOM 865 C CA . ALA A 1 107 ? 6.673 -13.009 10.293 1.00 85.69 107 ALA A CA 1
ATOM 866 C C . ALA A 1 107 ? 6.878 -12.857 11.816 1.00 85.69 107 ALA A C 1
ATOM 868 O O . ALA A 1 107 ? 5.970 -13.148 12.593 1.00 85.69 107 ALA A O 1
ATOM 869 N N . GLY A 1 108 ? 8.064 -12.406 12.247 1.00 87.12 108 GLY A N 1
ATOM 870 C CA . GLY A 1 108 ? 8.363 -12.123 13.651 1.00 87.12 108 GLY A CA 1
ATOM 871 C C . GLY A 1 108 ? 7.565 -10.935 14.189 1.00 87.12 108 GLY A C 1
ATOM 872 O O . GLY A 1 108 ? 6.944 -11.056 15.243 1.00 87.12 108 GLY A O 1
ATOM 873 N N . GLU A 1 109 ? 7.527 -9.834 13.437 1.00 88.25 109 GLU A N 1
ATOM 874 C CA . GLU A 1 109 ? 6.746 -8.633 13.771 1.00 88.25 109 GLU A CA 1
ATOM 875 C C . GLU A 1 109 ? 5.245 -8.938 13.789 1.00 88.25 109 GLU A C 1
ATOM 877 O O . GLU A 1 109 ? 4.568 -8.664 14.775 1.00 88.25 109 GLU A O 1
ATOM 882 N N . ILE A 1 110 ? 4.737 -9.623 12.760 1.00 87.69 110 ILE A N 1
ATOM 883 C CA . ILE A 1 110 ? 3.321 -10.015 12.685 1.00 87.69 110 ILE A CA 1
ATOM 884 C C . ILE A 1 110 ? 2.936 -10.907 13.877 1.00 87.69 110 ILE A C 1
ATOM 886 O O . ILE A 1 110 ? 1.858 -10.766 14.458 1.00 87.69 110 ILE A O 1
ATOM 890 N N . LYS A 1 111 ? 3.817 -11.829 14.288 1.00 89.12 111 LYS A N 1
ATOM 891 C CA . LYS A 1 111 ? 3.579 -12.681 15.461 1.00 89.12 111 LYS A CA 1
ATOM 892 C C . LYS A 1 111 ? 3.550 -11.874 16.764 1.00 89.12 111 LYS A C 1
ATOM 894 O O . LYS A 1 111 ? 2.741 -12.199 17.635 1.00 89.12 111 LYS A O 1
ATOM 899 N N . ALA A 1 112 ? 4.400 -10.854 16.902 1.00 88.50 112 ALA A N 1
ATOM 900 C CA . ALA A 1 112 ? 4.387 -9.952 18.055 1.00 88.50 112 ALA A CA 1
ATOM 901 C C . ALA A 1 112 ? 3.053 -9.189 18.153 1.00 88.50 112 ALA A C 1
ATOM 903 O O . ALA A 1 112 ? 2.477 -9.097 19.236 1.00 88.50 112 ALA A O 1
ATOM 904 N N . GLU A 1 113 ? 2.483 -8.813 17.007 1.00 86.75 113 GLU A N 1
ATOM 905 C CA . GLU A 1 113 ? 1.174 -8.156 16.884 1.00 86.75 113 GLU A CA 1
ATOM 906 C C . GLU A 1 113 ? -0.023 -9.123 16.877 1.00 86.75 113 GLU A C 1
ATOM 908 O O . GLU A 1 113 ? -1.115 -8.817 16.389 1.00 86.75 113 GLU A O 1
ATOM 913 N N . LYS A 1 114 ? 0.146 -10.324 17.449 1.00 88.81 114 LYS A N 1
ATOM 914 C CA . LYS A 1 114 ? -0.906 -11.354 17.563 1.00 88.81 114 LYS A CA 1
ATOM 915 C C . LYS A 1 114 ? -1.505 -11.757 16.208 1.00 88.81 114 LYS A C 1
ATOM 917 O O . LYS A 1 114 ? -2.695 -12.053 16.117 1.00 88.81 114 LYS A O 1
ATOM 922 N N . GLY A 1 115 ? -0.679 -11.780 15.166 1.00 87.38 115 GLY A N 1
ATOM 923 C CA . GLY A 1 115 ? -1.079 -12.139 13.807 1.00 87.38 115 GLY A CA 1
ATOM 924 C C . GLY A 1 115 ? -1.627 -10.975 12.983 1.00 87.38 115 GLY A C 1
ATOM 925 O O . GLY A 1 115 ? -2.070 -11.206 11.862 1.00 87.38 115 GLY A O 1
ATOM 926 N N . LYS A 1 116 ? -1.622 -9.745 13.509 1.00 88.62 116 LYS A N 1
ATOM 927 C CA . LYS A 1 116 ? -2.092 -8.568 12.776 1.00 88.62 116 LYS A CA 1
ATOM 928 C C . LYS A 1 116 ? -0.961 -7.948 11.967 1.00 88.62 116 LYS A C 1
ATOM 930 O O . LYS A 1 116 ? 0.151 -7.798 12.461 1.00 88.62 116 LYS A O 1
ATOM 935 N N . LYS A 1 117 ? -1.283 -7.535 10.744 1.00 91.94 117 LYS A N 1
ATOM 936 C CA . LYS A 1 117 ? -0.428 -6.664 9.940 1.00 91.94 117 LYS A CA 1
ATOM 937 C C . LYS A 1 117 ? -0.745 -5.217 10.278 1.00 91.94 117 LYS A C 1
ATOM 939 O O . LYS A 1 117 ? -1.883 -4.786 10.089 1.00 91.94 117 LYS A O 1
ATOM 944 N N . ILE A 1 118 ? 0.229 -4.492 10.807 1.00 91.06 118 ILE A N 1
ATOM 945 C CA . ILE A 1 118 ? 0.081 -3.101 11.226 1.00 91.06 118 ILE A CA 1
ATOM 946 C C . ILE A 1 118 ? 0.847 -2.205 10.255 1.00 91.06 118 ILE A C 1
ATOM 948 O O . ILE A 1 118 ? 1.997 -2.486 9.917 1.00 91.06 118 ILE A O 1
ATOM 952 N N . ILE A 1 119 ? 0.189 -1.136 9.815 1.00 92.25 119 ILE A N 1
ATOM 953 C CA . ILE A 1 119 ? 0.820 0.030 9.205 1.00 92.25 119 ILE A CA 1
ATOM 954 C C . ILE A 1 119 ? 0.616 1.208 10.157 1.00 92.25 119 ILE A C 1
ATOM 956 O O . ILE A 1 119 ? -0.515 1.573 10.485 1.00 92.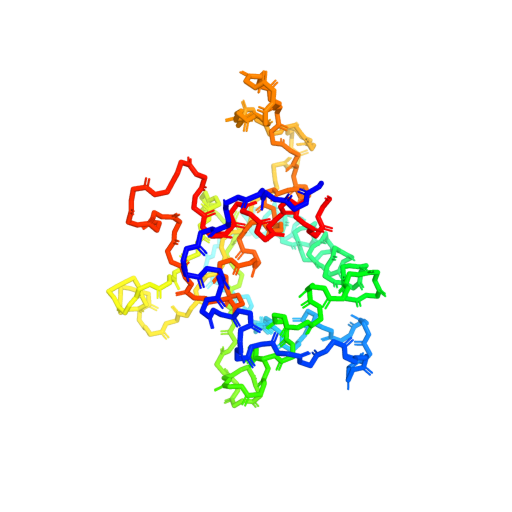25 119 ILE A O 1
ATOM 960 N N . SER A 1 120 ? 1.713 1.774 10.635 1.00 90.06 120 SER A N 1
ATOM 961 C CA . SER A 1 120 ? 1.723 2.880 11.583 1.00 90.06 120 SER A CA 1
ATOM 962 C C . SER A 1 120 ? 1.958 4.175 10.825 1.00 90.06 120 SER A C 1
ATOM 964 O O . SER A 1 120 ? 3.018 4.368 10.233 1.00 90.06 120 SER A O 1
ATOM 966 N N . LEU A 1 121 ? 0.961 5.059 10.820 1.00 88.19 121 LEU A N 1
ATOM 967 C CA . LEU A 1 121 ? 1.033 6.374 10.188 1.00 88.19 121 LEU A CA 1
ATOM 968 C C . LEU A 1 121 ? 0.628 7.424 11.211 1.00 88.19 121 LEU A C 1
ATOM 970 O O . LEU A 1 121 ? -0.503 7.420 11.697 1.00 88.19 121 LEU A O 1
ATOM 974 N N . THR A 1 122 ? 1.528 8.354 11.501 1.00 81.12 122 THR A N 1
ATOM 975 C CA . THR A 1 122 ? 1.277 9.400 12.492 1.00 81.12 122 THR A CA 1
ATOM 976 C C . THR A 1 122 ? 1.244 10.773 11.832 1.00 81.12 122 THR A C 1
ATOM 978 O O . THR A 1 122 ? 2.061 11.080 10.965 1.00 81.12 122 THR A O 1
ATOM 981 N N . ILE A 1 123 ? 0.281 11.605 12.227 1.00 78.12 123 ILE A N 1
ATOM 982 C CA . ILE A 1 123 ? 0.219 13.029 11.893 1.00 78.12 123 ILE A CA 1
ATOM 983 C C . ILE A 1 123 ? 0.080 13.769 13.214 1.00 78.12 123 ILE A C 1
ATOM 985 O O . ILE A 1 123 ? -0.908 13.592 13.926 1.00 78.12 123 ILE A O 1
ATOM 989 N N . ASP A 1 124 ? 1.064 14.605 13.535 1.00 69.25 124 ASP A N 1
ATOM 990 C CA . ASP A 1 124 ? 0.986 15.480 14.696 1.00 69.25 124 ASP A CA 1
ATOM 991 C C . ASP A 1 124 ? 0.164 16.736 14.338 1.00 69.25 124 ASP A C 1
ATOM 993 O O . ASP A 1 124 ? 0.621 17.566 13.541 1.00 69.25 124 ASP A O 1
ATOM 997 N N . PRO A 1 125 ? -1.037 16.914 14.918 1.00 61.53 125 PRO A N 1
ATOM 998 C CA . PRO A 1 125 ? -1.897 18.050 14.617 1.00 61.53 125 PRO A CA 1
ATOM 999 C C . PRO A 1 125 ? -1.304 19.379 15.115 1.00 61.53 125 PRO A C 1
ATOM 1001 O O . PRO A 1 125 ? -1.685 20.432 14.607 1.00 61.53 125 PRO A O 1
ATOM 1004 N N . ALA A 1 126 ? -0.364 19.356 16.069 1.00 60.41 126 ALA A N 1
ATOM 1005 C CA . ALA A 1 126 ? 0.282 20.545 16.625 1.00 60.41 126 ALA A CA 1
ATOM 1006 C C . ALA A 1 126 ? 1.553 20.965 15.862 1.00 60.41 126 ALA A C 1
ATOM 1008 O O . ALA A 1 126 ? 1.854 22.157 15.797 1.00 60.41 126 ALA A O 1
ATOM 1009 N N . ASN A 1 127 ? 2.288 20.017 15.270 1.00 56.38 127 ASN A N 1
ATOM 1010 C CA . ASN A 1 127 ? 3.524 20.294 14.518 1.00 56.38 127 ASN A CA 1
ATOM 1011 C C . ASN A 1 127 ? 3.313 20.479 13.002 1.00 56.38 127 ASN A C 1
ATOM 1013 O O . ASN A 1 127 ? 4.257 20.824 12.285 1.00 56.38 127 ASN A O 1
ATOM 1017 N N . GLY A 1 128 ? 2.082 20.309 12.508 1.00 54.59 128 GLY A N 1
ATOM 1018 C CA . GLY A 1 128 ? 1.759 20.432 11.087 1.00 54.59 128 GLY A CA 1
ATOM 1019 C C . GLY A 1 128 ? 2.519 19.428 10.208 1.00 54.59 128 GLY A C 1
ATOM 1020 O O . GLY A 1 128 ? 3.191 18.520 10.690 1.00 54.59 128 GLY A O 1
ATOM 1021 N N . LEU A 1 129 ? 2.440 19.603 8.883 1.00 54.41 129 LEU A N 1
ATOM 1022 C CA . LEU A 1 129 ? 3.056 18.712 7.886 1.00 54.41 129 LEU A CA 1
ATOM 1023 C C . LEU A 1 129 ? 4.603 18.837 7.789 1.00 54.41 129 LEU A C 1
ATOM 1025 O O . LEU A 1 129 ? 5.173 18.633 6.715 1.00 54.41 129 LEU A O 1
ATOM 1029 N N . GLN A 1 130 ? 5.317 19.178 8.869 1.00 54.38 130 GLN A N 1
ATOM 1030 C CA . GLN A 1 130 ? 6.788 19.222 8.878 1.00 54.38 130 GLN A CA 1
ATOM 1031 C C . GLN A 1 130 ? 7.416 17.994 9.546 1.00 54.38 130 GLN A C 1
ATOM 1033 O O . GLN A 1 130 ? 7.534 17.910 10.766 1.00 54.38 130 GLN A O 1
ATOM 1038 N N . TYR A 1 131 ? 7.879 17.059 8.719 1.00 61.53 131 TYR A N 1
ATOM 1039 C CA . TYR A 1 131 ? 8.653 15.899 9.146 1.00 61.53 131 TYR A CA 1
ATOM 1040 C C . TYR A 1 131 ? 10.155 16.232 9.042 1.00 61.53 131 TYR A C 1
ATOM 1042 O O . TYR A 1 131 ? 10.615 16.768 8.034 1.00 61.53 131 TYR A O 1
ATOM 1050 N N . LYS A 1 132 ? 10.922 16.020 10.122 1.00 63.91 132 LYS A N 1
ATOM 1051 C CA . LYS A 1 132 ? 12.299 16.550 10.260 1.00 63.91 132 LYS A CA 1
ATOM 1052 C C . LYS A 1 132 ? 13.401 15.611 9.763 1.00 63.91 132 LYS A C 1
ATOM 1054 O O . LYS A 1 132 ? 14.566 16.007 9.761 1.00 63.91 132 LYS A O 1
ATOM 1059 N N . GLU A 1 133 ? 13.067 14.389 9.360 1.00 70.81 133 GLU A N 1
ATOM 1060 C CA . GLU A 1 133 ? 14.065 13.446 8.853 1.00 70.81 133 GLU A CA 1
ATOM 1061 C C . GLU A 1 133 ? 14.517 13.818 7.441 1.00 70.81 133 GLU A C 1
ATOM 1063 O O . GLU A 1 133 ? 13.754 14.367 6.641 1.00 70.81 133 GLU A O 1
ATOM 1068 N N . GLN A 1 134 ? 15.774 13.508 7.130 1.00 73.75 134 GLN A N 1
ATOM 1069 C CA . GLN A 1 134 ? 16.384 13.775 5.834 1.00 73.75 134 GLN A CA 1
ATOM 1070 C C . GLN A 1 134 ? 16.758 12.473 5.131 1.00 73.75 134 GLN A C 1
ATOM 1072 O O . GLN A 1 134 ? 17.169 11.512 5.775 1.00 73.75 134 GLN A O 1
ATOM 1077 N N . TYR A 1 135 ? 16.681 12.464 3.802 1.00 71.88 135 TYR A N 1
ATOM 1078 C CA . TYR A 1 135 ? 17.223 11.392 2.970 1.00 71.88 135 TYR A CA 1
ATOM 1079 C C . TYR A 1 135 ? 18.136 11.955 1.888 1.00 71.88 135 TYR A C 1
ATOM 1081 O O . TYR A 1 135 ? 17.989 13.102 1.458 1.00 71.88 135 TYR A O 1
ATOM 1089 N N . GLN A 1 136 ? 19.085 11.131 1.451 1.00 71.12 136 GLN A N 1
ATOM 1090 C CA . GLN A 1 136 ? 20.028 11.507 0.410 1.00 71.12 136 GLN A CA 1
ATOM 1091 C C . GLN A 1 136 ? 19.405 11.319 -0.984 1.00 71.12 136 GLN A C 1
ATOM 1093 O O . GLN A 1 136 ? 18.884 10.255 -1.320 1.00 71.12 136 GLN A O 1
ATOM 1098 N N . LEU A 1 137 ? 19.466 12.369 -1.796 1.00 70.88 137 LEU A N 1
ATOM 1099 C CA . LEU A 1 137 ? 19.087 12.407 -3.204 1.00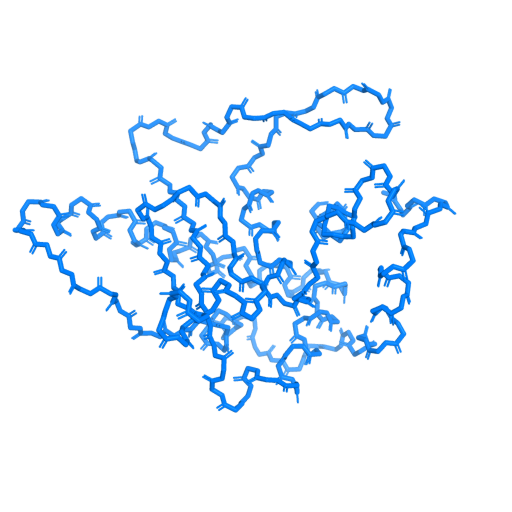 70.88 137 LEU A CA 1
ATOM 1100 C C . LEU A 1 137 ? 20.201 11.832 -4.091 1.00 70.88 137 LEU A C 1
ATOM 1102 O O . LEU A 1 137 ? 21.344 11.670 -3.667 1.00 70.88 137 LEU A O 1
ATOM 1106 N N . GLU A 1 138 ? 19.893 11.594 -5.369 1.00 64.25 138 GLU A N 1
ATOM 1107 C CA . GLU A 1 138 ? 20.850 11.018 -6.331 1.00 64.25 138 GLU A CA 1
ATOM 1108 C C . GLU A 1 138 ? 22.112 11.867 -6.528 1.00 64.25 138 GLU A C 1
ATOM 1110 O O . GLU A 1 138 ? 23.190 11.339 -6.771 1.00 64.25 138 GLU A O 1
ATOM 1115 N N . ASN A 1 139 ? 21.980 13.187 -6.398 1.00 72.12 139 ASN A N 1
ATOM 1116 C CA . ASN A 1 139 ? 23.077 14.146 -6.527 1.00 72.12 139 ASN A CA 1
ATOM 1117 C C . ASN A 1 139 ? 23.911 14.295 -5.239 1.00 72.12 139 ASN A C 1
ATOM 1119 O O . ASN A 1 139 ? 24.749 15.191 -5.161 1.00 72.12 139 ASN A O 1
ATOM 1123 N N . GLY A 1 140 ? 23.660 13.465 -4.222 1.00 69.69 140 GLY A N 1
ATOM 1124 C CA . GLY A 1 140 ? 24.352 13.494 -2.935 1.00 69.69 140 GLY A CA 1
ATOM 1125 C C . GLY A 1 140 ? 23.830 14.536 -1.942 1.00 69.69 140 GLY A C 1
ATOM 1126 O O . GLY A 1 140 ? 24.258 14.510 -0.788 1.00 69.69 140 GLY A O 1
ATOM 1127 N N . ASN A 1 141 ? 22.901 15.412 -2.348 1.00 77.06 141 ASN A N 1
ATOM 1128 C CA . ASN A 1 141 ? 22.258 16.379 -1.455 1.00 77.06 141 ASN A CA 1
ATOM 1129 C C . ASN A 1 141 ? 21.220 15.705 -0.557 1.00 77.06 141 ASN A C 1
ATOM 1131 O O . ASN A 1 141 ? 20.713 14.636 -0.880 1.00 77.06 141 ASN A O 1
ATOM 1135 N N . TYR A 1 142 ? 20.857 16.361 0.542 1.00 72.81 142 TYR A N 1
ATOM 1136 C CA . TYR A 1 142 ? 19.812 15.889 1.445 1.00 72.81 142 TYR A CA 1
ATOM 1137 C C . TYR A 1 142 ? 18.516 16.667 1.226 1.00 72.81 142 TYR A C 1
ATOM 1139 O O . TYR A 1 142 ? 18.535 17.890 1.083 1.00 72.81 142 TYR A O 1
ATOM 1147 N N . ALA A 1 143 ? 17.391 15.959 1.217 1.00 70.38 143 ALA A N 1
ATOM 1148 C CA . ALA A 1 143 ? 16.053 16.538 1.229 1.00 70.38 143 ALA A CA 1
ATOM 1149 C C . ALA A 1 143 ? 15.320 16.129 2.503 1.00 70.38 143 ALA A C 1
ATOM 1151 O O . ALA A 1 143 ? 15.553 15.042 3.031 1.00 70.38 143 ALA A O 1
ATOM 1152 N N . LEU A 1 144 ? 14.415 16.985 2.978 1.00 70.94 144 LEU A N 1
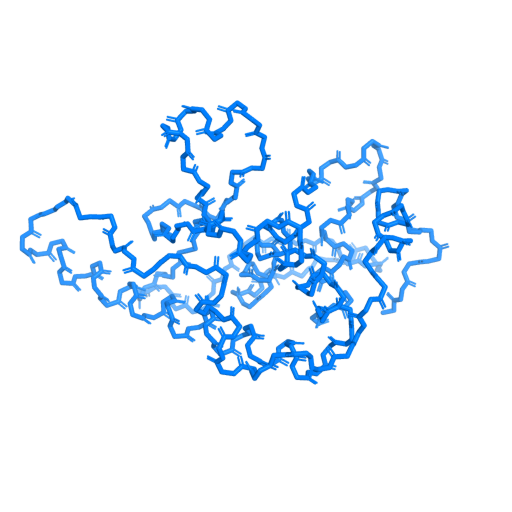ATOM 1153 C CA . LEU A 1 144 ? 13.486 16.612 4.039 1.00 70.94 144 LEU A CA 1
ATOM 1154 C C . LEU A 1 144 ? 12.456 15.625 3.493 1.00 70.94 144 LEU A C 1
ATOM 1156 O O . LEU A 1 144 ? 11.960 15.768 2.371 1.00 70.94 144 LEU A O 1
ATOM 1160 N N . PHE A 1 145 ? 12.120 14.630 4.300 1.00 69.19 145 PHE A N 1
ATOM 1161 C CA . PHE A 1 145 ? 10.942 13.813 4.071 1.00 69.19 145 PHE A CA 1
ATOM 1162 C C . PHE A 1 145 ? 9.695 14.701 4.163 1.00 69.19 145 PHE A C 1
ATOM 1164 O O . PHE A 1 145 ? 9.492 15.414 5.143 1.00 69.19 145 PHE A O 1
ATOM 1171 N N . SER A 1 146 ? 8.849 14.663 3.136 1.00 77.62 146 SER A N 1
ATOM 1172 C CA . SER A 1 146 ? 7.478 15.154 3.258 1.00 77.62 146 SER A CA 1
ATOM 1173 C C . SER A 1 146 ? 6.612 14.080 3.914 1.00 77.62 146 SER A C 1
ATOM 1175 O O . SER A 1 146 ? 6.902 12.887 3.788 1.00 77.62 146 SER A O 1
ATOM 1177 N N . PHE A 1 147 ? 5.515 14.483 4.559 1.00 79.25 147 PHE A N 1
ATOM 1178 C CA . PHE A 1 147 ? 4.517 13.533 5.068 1.00 79.25 147 PHE A CA 1
ATOM 1179 C C . PHE A 1 147 ? 4.011 12.601 3.967 1.00 79.25 147 PHE A C 1
ATOM 1181 O O . PHE A 1 147 ? 3.953 11.394 4.163 1.00 79.25 147 PHE A O 1
ATOM 1188 N N . THR A 1 148 ? 3.753 13.142 2.777 1.00 84.00 148 THR A N 1
ATOM 1189 C CA . THR A 1 148 ? 3.350 12.365 1.602 1.00 84.00 148 THR A CA 1
ATOM 1190 C C . THR A 1 148 ? 4.364 11.272 1.258 1.00 84.00 148 THR A C 1
ATOM 1192 O O . THR A 1 148 ? 3.979 10.135 0.997 1.00 84.00 148 THR A O 1
ATOM 1195 N N . ARG A 1 149 ? 5.668 11.584 1.308 1.00 85.81 149 ARG A N 1
ATOM 1196 C CA . ARG A 1 149 ? 6.726 10.604 1.039 1.00 85.81 149 ARG A CA 1
ATOM 1197 C C . ARG A 1 149 ? 6.811 9.545 2.137 1.00 85.81 149 ARG A C 1
ATOM 1199 O O . ARG A 1 149 ? 6.981 8.379 1.807 1.00 85.81 149 ARG A O 1
ATOM 1206 N N . ALA A 1 150 ? 6.687 9.934 3.407 1.00 87.00 150 ALA A N 1
ATOM 1207 C CA . ALA A 1 150 ? 6.690 8.997 4.533 1.00 87.00 150 ALA A CA 1
ATOM 1208 C C . ALA A 1 150 ? 5.498 8.027 4.460 1.00 87.00 150 ALA A C 1
ATOM 1210 O O . ALA A 1 150 ? 5.677 6.817 4.548 1.00 87.00 150 ALA A O 1
ATOM 1211 N N . PHE A 1 151 ? 4.298 8.540 4.176 1.00 91.62 151 PHE A N 1
ATOM 1212 C CA . PHE A 1 151 ? 3.112 7.711 3.956 1.00 91.62 151 PHE A CA 1
ATOM 1213 C C . PHE A 1 151 ? 3.311 6.750 2.783 1.00 91.62 151 PHE A C 1
ATOM 1215 O O . PHE A 1 151 ? 3.045 5.558 2.911 1.00 91.62 151 PHE A O 1
ATOM 1222 N N . MET A 1 152 ? 3.788 7.256 1.641 1.00 93.75 152 MET A N 1
ATOM 1223 C CA . MET A 1 152 ? 4.017 6.415 0.467 1.00 93.75 152 MET A CA 1
ATOM 1224 C C . MET A 1 152 ? 5.068 5.333 0.739 1.00 93.75 152 MET A C 1
ATOM 1226 O O . MET A 1 152 ? 4.895 4.206 0.288 1.00 93.75 152 MET A O 1
ATOM 1230 N N . HIS A 1 153 ? 6.113 5.644 1.509 1.00 91.31 153 HIS A N 1
ATOM 1231 C CA . HIS A 1 153 ? 7.143 4.682 1.905 1.00 91.31 153 HIS A CA 1
ATOM 1232 C C . HIS A 1 153 ? 6.552 3.494 2.672 1.00 91.31 153 HIS A C 1
ATOM 1234 O O . HIS A 1 153 ? 6.742 2.348 2.265 1.00 91.31 153 HIS A O 1
ATOM 1240 N N . GLU A 1 154 ? 5.739 3.756 3.696 1.00 93.06 154 GLU A N 1
ATOM 1241 C CA . GLU A 1 154 ? 5.072 2.694 4.462 1.00 93.06 154 GLU A CA 1
ATOM 1242 C C . GLU A 1 154 ? 4.030 1.930 3.627 1.00 93.06 154 GLU A C 1
ATOM 1244 O O . GLU A 1 154 ? 3.935 0.704 3.697 1.00 93.06 154 GLU A O 1
ATOM 1249 N N . ILE A 1 155 ? 3.286 2.615 2.750 1.00 95.56 155 ILE A N 1
ATOM 1250 C CA . ILE A 1 155 ? 2.358 1.947 1.824 1.00 95.56 155 ILE A CA 1
ATOM 1251 C C . ILE A 1 155 ? 3.120 0.994 0.893 1.00 95.56 155 ILE A C 1
ATOM 1253 O O . ILE A 1 155 ? 2.675 -0.128 0.657 1.00 95.56 155 ILE A O 1
ATOM 1257 N N . VAL A 1 156 ? 4.278 1.399 0.370 1.00 95.56 156 VAL A N 1
ATOM 1258 C CA . VAL A 1 156 ? 5.106 0.541 -0.488 1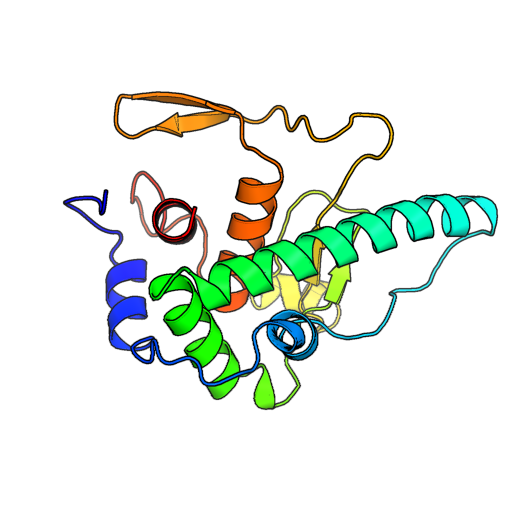.00 95.56 156 VAL A CA 1
ATOM 1259 C C . VAL A 1 156 ? 5.645 -0.659 0.294 1.00 95.56 156 VAL A C 1
ATOM 1261 O O . VAL A 1 156 ? 5.633 -1.770 -0.247 1.00 95.56 156 VAL A O 1
ATOM 1264 N N . HIS A 1 157 ? 6.055 -0.493 1.557 1.00 93.06 157 HIS A N 1
ATOM 1265 C CA . HIS A 1 157 ? 6.389 -1.634 2.417 1.00 93.06 157 HIS A CA 1
ATOM 1266 C C . HIS A 1 157 ? 5.228 -2.612 2.521 1.00 93.06 157 HIS A C 1
ATOM 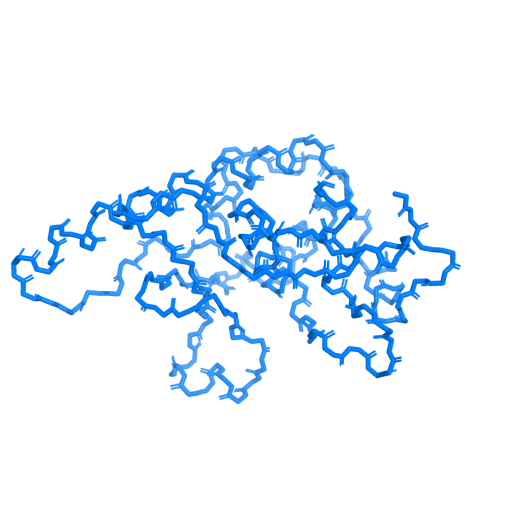1268 O O . HIS A 1 157 ? 5.402 -3.806 2.285 1.00 93.06 157 HIS A O 1
ATOM 1274 N N . ALA A 1 158 ? 4.038 -2.104 2.813 1.00 94.50 158 ALA A N 1
ATOM 1275 C CA . ALA A 1 158 ? 2.857 -2.922 3.007 1.00 94.50 158 ALA A CA 1
ATOM 1276 C C . ALA A 1 158 ? 2.420 -3.656 1.726 1.00 94.50 158 ALA A C 1
ATOM 1278 O O . ALA A 1 158 ? 2.026 -4.819 1.779 1.00 94.50 158 ALA A O 1
ATOM 1279 N N . LEU A 1 159 ? 2.522 -3.009 0.560 1.00 96.44 159 LEU A N 1
ATOM 1280 C CA . LEU A 1 159 ? 2.158 -3.617 -0.726 1.00 96.44 159 LEU A CA 1
ATOM 1281 C C . LEU A 1 159 ? 3.176 -4.654 -1.210 1.00 96.44 159 LEU A C 1
ATOM 1283 O O . LEU A 1 159 ? 2.802 -5.612 -1.881 1.00 96.44 159 LEU A O 1
ATOM 1287 N N . THR A 1 160 ? 4.460 -4.455 -0.912 1.00 93.75 160 THR A N 1
ATOM 1288 C CA . THR A 1 160 ? 5.530 -5.325 -1.427 1.00 93.75 160 THR A CA 1
ATOM 1289 C C . THR A 1 160 ? 5.955 -6.398 -0.435 1.00 93.75 160 THR A C 1
ATOM 1291 O O . THR A 1 160 ? 6.491 -7.428 -0.840 1.00 93.75 160 THR A O 1
ATOM 1294 N N . THR A 1 161 ? 5.743 -6.174 0.863 1.00 90.25 161 THR A N 1
ATOM 1295 C CA . THR A 1 161 ? 6.305 -6.971 1.965 1.00 90.25 161 THR A CA 1
ATOM 1296 C C . THR A 1 161 ? 7.826 -7.155 1.859 1.00 90.25 161 THR A C 1
ATOM 1298 O O . THR A 1 161 ? 8.391 -8.137 2.340 1.00 90.25 161 THR A O 1
ATOM 1301 N N . LEU A 1 162 ? 8.510 -6.209 1.206 1.00 87.06 162 LEU A N 1
ATOM 1302 C CA . LEU A 1 162 ? 9.960 -6.221 1.054 1.00 87.06 162 LEU A CA 1
ATOM 1303 C C . LEU A 1 162 ? 10.625 -5.431 2.189 1.00 87.06 162 LEU A C 1
ATOM 1305 O O . LEU A 1 162 ? 10.095 -4.399 2.613 1.00 87.06 162 LEU A O 1
ATOM 1309 N N . PRO A 1 163 ? 11.795 -5.885 2.674 1.00 73.06 163 PRO A N 1
ATOM 1310 C CA . PRO A 1 163 ? 12.562 -5.142 3.660 1.00 73.06 163 PRO A CA 1
ATOM 1311 C C . PRO A 1 163 ? 13.198 -3.898 3.031 1.00 73.06 163 PRO A C 1
ATOM 1313 O O . PRO A 1 163 ? 13.506 -3.872 1.837 1.00 73.06 163 PRO A O 1
ATOM 1316 N N . ASP A 1 164 ? 13.469 -2.893 3.863 1.00 67.75 164 ASP A N 1
ATOM 1317 C CA . ASP A 1 164 ? 14.175 -1.680 3.437 1.00 67.75 164 ASP A CA 1
ATOM 1318 C C . ASP A 1 164 ? 15.619 -1.994 3.023 1.00 67.75 164 ASP A C 1
ATOM 1320 O O . ASP A 1 164 ? 16.094 -1.578 1.965 1.00 67.75 164 ASP A O 1
ATOM 1324 N N . GLN A 1 165 ? 16.318 -2.810 3.816 1.00 64.50 165 GLN A N 1
ATOM 1325 C CA . GLN A 1 165 ? 17.691 -3.211 3.521 1.00 64.50 165 GLN A CA 1
ATOM 1326 C C . GLN A 1 165 ? 17.732 -4.398 2.557 1.00 64.50 165 GLN A C 1
ATOM 1328 O O . GLN A 1 165 ? 17.811 -5.562 2.946 1.00 64.50 165 GLN A O 1
ATOM 1333 N N . GLY A 1 166 ? 17.713 -4.100 1.261 1.00 51.88 166 GLY A N 1
ATOM 1334 C CA . GLY A 1 166 ? 18.024 -5.076 0.223 1.00 51.88 166 GLY A CA 1
ATOM 1335 C C . GLY A 1 166 ? 19.535 -5.264 0.084 1.00 51.88 166 GLY A C 1
ATOM 1336 O O . GLY A 1 166 ? 20.149 -4.530 -0.678 1.00 51.88 166 GLY A O 1
ATOM 1337 N N . ASN A 1 167 ? 20.126 -6.229 0.801 1.00 52.78 167 ASN A N 1
ATOM 1338 C CA . ASN A 1 167 ? 21.458 -6.811 0.545 1.00 52.78 167 ASN A CA 1
ATOM 1339 C C . ASN A 1 167 ? 22.510 -5.840 -0.050 1.00 52.78 167 ASN A C 1
ATOM 1341 O O . ASN A 1 167 ? 22.927 -6.008 -1.195 1.00 52.78 167 ASN A O 1
ATOM 1345 N N . ASN A 1 168 ? 22.954 -4.843 0.724 1.00 55.38 168 ASN A N 1
ATOM 1346 C CA . ASN A 1 168 ? 23.990 -3.861 0.347 1.00 55.38 168 ASN A CA 1
ATOM 1347 C C . ASN A 1 168 ? 23.646 -2.890 -0.805 1.00 55.38 168 ASN A C 1
ATOM 1349 O O . ASN A 1 168 ? 24.540 -2.198 -1.292 1.00 55.38 168 ASN A O 1
ATOM 1353 N N . HIS A 1 169 ? 22.385 -2.781 -1.232 1.00 61.31 169 HIS A N 1
ATOM 1354 C CA . HIS A 1 169 ? 21.982 -1.733 -2.170 1.00 61.31 169 HIS A CA 1
ATOM 1355 C C . HIS A 1 169 ? 21.834 -0.386 -1.451 1.00 61.31 169 HIS A C 1
ATOM 1357 O O . HIS A 1 169 ? 21.098 -0.287 -0.471 1.00 61.31 169 HIS A O 1
ATOM 1363 N N . VAL A 1 170 ? 22.486 0.661 -1.970 1.00 61.78 170 VAL A N 1
ATOM 1364 C CA . VAL A 1 170 ? 22.645 1.977 -1.310 1.00 61.78 170 VAL A CA 1
ATOM 1365 C C . VAL A 1 170 ? 21.313 2.626 -0.915 1.00 61.78 170 VAL A C 1
ATOM 1367 O O . VAL A 1 170 ? 21.263 3.382 0.049 1.00 61.78 170 VAL A O 1
ATOM 1370 N N . ARG A 1 171 ? 20.228 2.331 -1.642 1.00 70.19 171 ARG A N 1
ATOM 1371 C CA . ARG A 1 171 ? 18.899 2.911 -1.381 1.00 70.19 171 ARG A CA 1
ATOM 1372 C C . ARG A 1 171 ? 17.874 1.943 -0.802 1.00 70.19 171 ARG A C 1
ATOM 1374 O O . ARG A 1 171 ? 16.979 2.395 -0.107 1.00 70.19 171 ARG A O 1
ATOM 1381 N N . GLY A 1 172 ? 17.977 0.647 -1.095 1.00 76.31 172 GLY A N 1
ATOM 1382 C CA . GLY A 1 172 ? 16.889 -0.297 -0.818 1.00 76.31 172 GLY A CA 1
ATOM 1383 C C . GLY A 1 172 ? 15.702 -0.207 -1.791 1.00 76.31 172 GLY A C 1
ATOM 1384 O O . GLY A 1 172 ? 15.508 0.783 -2.498 1.00 76.31 172 GLY A O 1
ATOM 1385 N N . THR A 1 173 ? 14.913 -1.280 -1.867 1.00 83.62 173 THR A N 1
ATOM 1386 C CA . THR A 1 173 ? 13.841 -1.432 -2.869 1.00 83.62 173 THR A CA 1
ATOM 1387 C C . THR A 1 173 ? 12.647 -0.519 -2.621 1.00 83.62 173 THR A C 1
ATOM 1389 O O . THR A 1 173 ? 12.095 0.035 -3.572 1.00 83.62 173 THR A O 1
ATOM 1392 N N . VAL A 1 174 ? 12.256 -0.341 -1.360 1.00 87.06 174 VAL A N 1
ATOM 1393 C CA . VAL A 1 174 ? 11.097 0.485 -1.000 1.00 87.06 174 VAL A CA 1
ATOM 1394 C C . VAL A 1 174 ? 11.358 1.947 -1.340 1.00 87.06 174 VAL A C 1
ATOM 1396 O O . VAL A 1 174 ? 10.556 2.557 -2.039 1.00 87.06 174 VAL A O 1
ATOM 1399 N N . VAL A 1 175 ? 12.533 2.474 -0.990 1.00 85.06 175 VAL A N 1
ATOM 1400 C CA . VAL A 1 175 ? 12.955 3.835 -1.360 1.00 85.06 175 VAL A CA 1
ATOM 1401 C C . VAL A 1 175 ? 12.929 4.059 -2.875 1.00 85.06 175 VAL A C 1
ATOM 1403 O O . VAL A 1 175 ? 12.496 5.119 -3.330 1.00 85.06 175 VAL A O 1
ATOM 1406 N N . GLU A 1 176 ? 13.374 3.085 -3.676 1.00 86.56 176 GLU A N 1
ATOM 1407 C CA . GLU A 1 176 ? 13.310 3.190 -5.138 1.00 86.56 176 GLU A CA 1
ATOM 1408 C C . GLU A 1 176 ? 11.876 3.276 -5.655 1.00 86.56 176 GLU A C 1
ATOM 1410 O O . GLU A 1 176 ? 11.581 4.141 -6.478 1.00 86.56 176 GLU A O 1
ATOM 1415 N N . TYR A 1 177 ? 10.983 2.405 -5.180 1.00 91.00 177 TYR A N 1
ATOM 1416 C CA . TYR A 1 177 ? 9.575 2.459 -5.566 1.00 91.00 177 TYR A CA 1
ATOM 1417 C C . TYR A 1 177 ? 8.925 3.773 -5.136 1.00 91.00 177 TYR A C 1
ATOM 1419 O O . TYR A 1 177 ? 8.267 4.410 -5.959 1.00 91.00 177 TYR A O 1
ATOM 1427 N N . THR A 1 178 ? 9.174 4.227 -3.907 1.00 89.31 178 THR A N 1
ATOM 1428 C CA . THR A 1 178 ? 8.683 5.514 -3.401 1.00 89.31 178 THR A CA 1
ATOM 1429 C C . THR A 1 178 ? 9.129 6.665 -4.302 1.00 89.31 178 THR A C 1
ATOM 1431 O O . THR A 1 178 ? 8.302 7.494 -4.667 1.00 89.31 178 THR A O 1
ATOM 1434 N N . ASN A 1 179 ? 10.390 6.686 -4.748 1.00 85.06 179 ASN A N 1
ATOM 1435 C CA . ASN A 1 179 ? 10.915 7.723 -5.650 1.00 85.06 179 ASN A CA 1
ATOM 1436 C C . ASN A 1 179 ? 10.370 7.654 -7.087 1.00 85.06 179 ASN A C 1
ATOM 1438 O O . ASN A 1 179 ? 10.490 8.622 -7.829 1.00 85.06 179 ASN A O 1
ATOM 1442 N N . ILE A 1 180 ? 9.866 6.500 -7.529 1.00 86.94 180 ILE A N 1
ATOM 1443 C CA . ILE A 1 180 ? 9.238 6.353 -8.852 1.00 86.94 180 ILE A CA 1
ATOM 1444 C C . ILE A 1 180 ? 7.771 6.793 -8.803 1.00 86.94 180 ILE A C 1
ATOM 1446 O O . ILE A 1 180 ? 7.229 7.238 -9.814 1.00 86.94 180 ILE A O 1
ATOM 1450 N N . ILE A 1 181 ? 7.114 6.594 -7.661 1.00 88.44 181 ILE A N 1
ATOM 1451 C CA . ILE A 1 181 ? 5.699 6.915 -7.466 1.00 88.44 181 ILE A CA 1
ATOM 1452 C C . ILE A 1 181 ? 5.508 8.395 -7.112 1.00 88.44 181 ILE A C 1
ATOM 1454 O O . ILE A 1 181 ? 4.499 8.962 -7.523 1.00 88.44 181 ILE A O 1
ATOM 1458 N N . SER A 1 182 ? 6.453 8.978 -6.367 1.00 76.19 182 SER A N 1
ATOM 1459 C CA . SER A 1 182 ? 6.396 10.350 -5.835 1.00 76.19 182 SER A CA 1
ATOM 1460 C C . SER A 1 182 ? 7.119 11.371 -6.708 1.00 76.19 182 SER A C 1
ATOM 1462 O O . SER A 1 182 ? 8.116 10.990 -7.363 1.00 76.19 182 SER A O 1
#

Foldseek 3Di:
DAPPDAFPLLVVLCVQLPDLDCPDQLLCLVVLAEDPDDPDDDDPVCVVQVVVFCVVQSVLLSVLSSVLSVPPSLSSSLSVSLSVPASVVVLHEYEAAPDDQDWQLDPVSCVVVVNHTYGYQYDDPVVHQFAADWDADPVRDIDGDTSSLSSQLSVLCSSSSADQDRPPDPGRNSSSSSVSSD